Protein AF-A0ABD0NAT9-F1 (afdb_monomer)

pLDDT: mean 87.37, std 12.56, range [48.09, 98.25]

Secondary structure (DSSP, 8-state):
--HHHHHHHHHHHHHHHHHHH-TTS---------TTS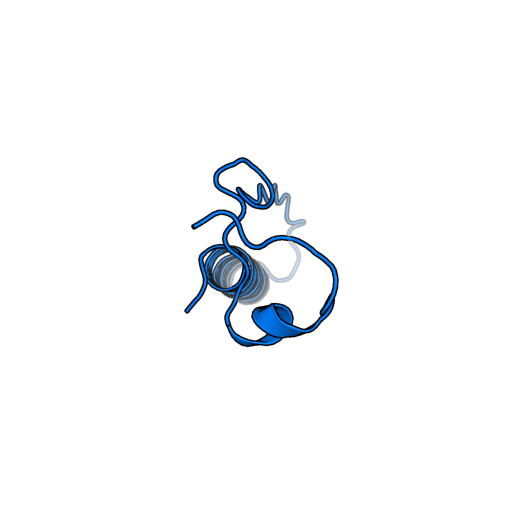SS----GGGTTS-TTSPP--

Organism: Cirrhinus mrigala (NCBI:txid683832)

InterPro domains:
  IPR017850 Alkaline-phosphatase-like, core domain superfamily [G3DSA:3.40.720.10] (1-57)
  IPR017850 Alkaline-phosphatase-like, core domain superfamily [SSF53649] (2-54)

Mean predicted aligned error: 6.08 Å

Solvent-accessible surface area (backbone atoms only — not comparable to full-atom values): 3926 Å² total; per-residue (Å²): 137,44,72,68,56,51,57,51,53,50,52,51,51,50,53,53,50,48,43,70,76,37,74,84,59,88,83,89,85,85,86,84,72,68,72,77,56,77,79,71,76,63,52,81,92,51,64,68,75,49,84,86,58,82,76,78,127

Structure (mmCIF, N/CA/C/O backbone):
data_AF-A0ABD0NAT9-F1
#
_entry.id   AF-A0ABD0NAT9-F1
#
loop_
_atom_site.group_PDB
_atom_site.id
_atom_site.type_symbol
_atom_site.label_atom_id
_atom_site.label_alt_id
_atom_site.label_comp_id
_atom_site.label_asym_id
_atom_site.label_entity_id
_atom_site.label_seq_id
_atom_site.pdbx_PDB_ins_code
_atom_site.Cartn_x
_atom_site.Cartn_y
_atom_site.Cartn_z
_atom_site.occupancy
_atom_site.B_iso_or_equiv
_atom_site.auth_seq_id
_atom_site.auth_comp_id
_atom_site.auth_asym_id
_atom_site.auth_atom_id
_atom_site.pdbx_PDB_model_num
ATOM 1 N N . ASP A 1 1 ? 10.246 8.090 0.008 1.00 68.56 1 ASP A N 1
ATOM 2 C CA . ASP A 1 1 ? 8.954 7.386 -0.079 1.00 68.56 1 ASP A CA 1
ATOM 3 C C . ASP A 1 1 ? 8.328 7.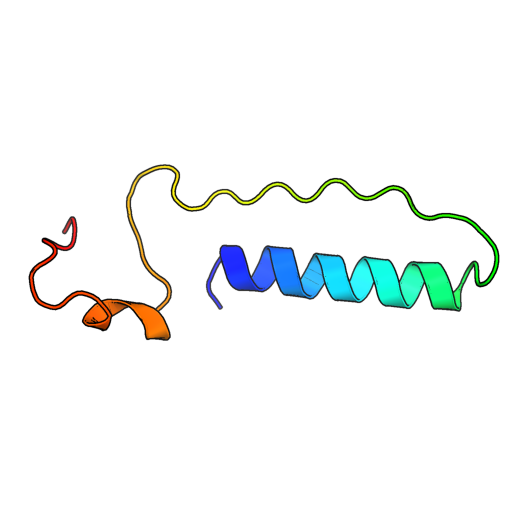583 -1.436 1.00 68.56 1 ASP A C 1
ATOM 5 O O . ASP A 1 1 ? 8.355 8.694 -1.955 1.00 68.56 1 ASP A O 1
ATOM 9 N N . TYR A 1 2 ? 7.817 6.500 -2.012 1.00 87.19 2 TYR A N 1
ATOM 10 C CA . TYR A 1 2 ? 7.122 6.522 -3.292 1.00 87.19 2 TYR A CA 1
ATOM 11 C C . TYR A 1 2 ? 5.629 6.819 -3.075 1.00 87.19 2 TYR A C 1
ATOM 13 O O . TYR A 1 2 ? 5.067 6.410 -2.058 1.00 87.19 2 TYR A O 1
ATOM 21 N N . LEU A 1 3 ? 4.961 7.521 -3.999 1.00 89.69 3 LEU A N 1
ATOM 22 C CA . LEU A 1 3 ? 3.573 7.976 -3.789 1.00 89.69 3 LEU A CA 1
ATOM 23 C C . LEU A 1 3 ? 2.608 6.814 -3.488 1.00 89.69 3 LEU A C 1
ATOM 25 O O . LEU A 1 3 ? 1.753 6.924 -2.609 1.00 89.69 3 LEU A O 1
ATOM 29 N N . THR A 1 4 ? 2.783 5.678 -4.164 1.00 90.94 4 THR A N 1
ATOM 30 C CA . THR A 1 4 ? 2.015 4.444 -3.922 1.00 90.94 4 THR A CA 1
ATOM 31 C C . THR A 1 4 ? 2.156 3.942 -2.482 1.00 90.94 4 THR A C 1
ATOM 33 O O . THR A 1 4 ? 1.168 3.515 -1.872 1.00 90.94 4 THR A O 1
ATOM 36 N N . ASP A 1 5 ? 3.362 4.037 -1.916 1.00 92.38 5 ASP A N 1
ATOM 37 C CA . ASP A 1 5 ? 3.648 3.616 -0.543 1.00 92.38 5 ASP A CA 1
ATOM 38 C C . ASP A 1 5 ? 3.004 4.581 0.461 1.00 92.38 5 ASP A C 1
ATOM 40 O O . ASP A 1 5 ? 2.394 4.146 1.438 1.00 92.38 5 ASP A O 1
ATOM 44 N N . LEU A 1 6 ? 3.061 5.890 0.191 1.00 94.44 6 LEU A N 1
ATOM 45 C CA . LEU A 1 6 ? 2.439 6.917 1.033 1.00 94.44 6 LEU A CA 1
ATOM 46 C C . LEU A 1 6 ? 0.916 6.767 1.104 1.00 94.44 6 LEU A C 1
ATOM 48 O O . LEU A 1 6 ? 0.364 6.751 2.202 1.00 94.44 6 LEU A O 1
ATOM 52 N N . ILE A 1 7 ? 0.245 6.590 -0.041 1.00 94.88 7 ILE A N 1
ATOM 53 C CA . ILE A 1 7 ? -1.215 6.383 -0.100 1.00 94.88 7 ILE A CA 1
ATOM 54 C C . ILE A 1 7 ? -1.613 5.158 0.731 1.00 94.88 7 ILE A C 1
ATOM 56 O O . ILE A 1 7 ? -2.586 5.190 1.488 1.00 94.88 7 ILE A O 1
ATOM 60 N N . THR A 1 8 ? -0.843 4.076 0.618 1.00 96.56 8 THR A N 1
ATOM 61 C CA . THR A 1 8 ? -1.107 2.831 1.346 1.00 96.56 8 THR A CA 1
ATOM 62 C C . THR A 1 8 ? -0.889 3.005 2.850 1.00 96.56 8 THR A C 1
ATOM 64 O O . THR A 1 8 ? -1.748 2.623 3.648 1.00 96.56 8 THR A O 1
ATOM 67 N N . ASN A 1 9 ? 0.225 3.622 3.249 1.00 97.44 9 ASN A N 1
ATOM 68 C CA . ASN A 1 9 ? 0.549 3.856 4.655 1.00 97.44 9 ASN A CA 1
ATOM 69 C C . ASN A 1 9 ? -0.472 4.776 5.330 1.00 97.44 9 ASN A C 1
ATOM 71 O O . ASN A 1 9 ? -0.923 4.481 6.440 1.00 97.44 9 ASN A O 1
ATOM 75 N N . ASP A 1 10 ? -0.888 5.845 4.655 1.00 97.25 10 ASP A N 1
ATOM 76 C CA . ASP A 1 10 ? -1.903 6.752 5.185 1.00 97.25 10 ASP A CA 1
ATOM 77 C C . ASP A 1 10 ? -3.275 6.069 5.292 1.00 97.25 10 ASP A C 1
ATOM 79 O O . ASP A 1 10 ? -3.946 6.168 6.319 1.00 97.25 10 ASP A O 1
ATOM 83 N N . SER A 1 11 ? -3.643 5.243 4.306 1.00 97.75 11 SER A N 1
ATOM 84 C CA . SER A 1 11 ? -4.875 4.442 4.353 1.00 97.75 11 SER A CA 1
ATOM 85 C C . SER A 1 11 ? -4.897 3.472 5.545 1.00 97.75 11 SER A C 1
ATOM 87 O O . SER A 1 11 ? -5.920 3.333 6.223 1.00 97.75 11 SER A O 1
ATOM 89 N N . ILE A 1 12 ? -3.768 2.823 5.853 1.00 98.25 12 ILE A N 1
ATOM 90 C CA . ILE A 1 12 ? -3.633 1.954 7.035 1.00 98.25 12 ILE A CA 1
ATOM 91 C C . ILE A 1 12 ? -3.780 2.767 8.325 1.00 98.25 12 ILE A C 1
ATOM 93 O O . ILE A 1 12 ? -4.463 2.331 9.260 1.00 98.25 12 ILE A O 1
ATOM 97 N N . ASN A 1 13 ? -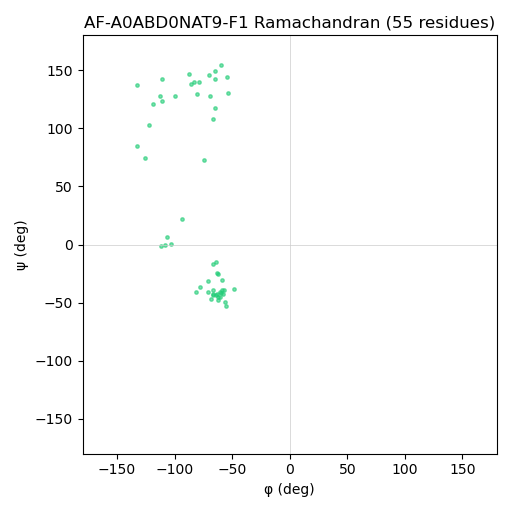3.148 3.940 8.388 1.00 98.12 13 ASN A N 1
ATOM 98 C CA . ASN A 1 13 ? -3.236 4.826 9.545 1.00 98.12 13 ASN A CA 1
ATOM 99 C C . ASN A 1 13 ? -4.673 5.303 9.772 1.00 98.12 13 ASN A C 1
ATOM 101 O O . ASN A 1 13 ? -5.163 5.206 10.901 1.00 98.12 13 ASN A O 1
ATOM 105 N N . TYR A 1 14 ? -5.371 5.718 8.710 1.00 97.50 14 TYR A N 1
ATOM 106 C CA . TYR A 1 14 ? -6.788 6.063 8.754 1.00 97.50 14 TYR A CA 1
ATOM 107 C C . TYR A 1 14 ? -7.613 4.906 9.320 1.00 97.50 14 TYR A C 1
ATOM 109 O O . TYR A 1 14 ? -8.293 5.079 10.329 1.00 97.50 14 TYR A O 1
ATOM 117 N N . PHE A 1 15 ? -7.482 3.697 8.762 1.00 98.25 15 PHE A N 1
ATOM 118 C CA . PHE A 1 15 ? -8.231 2.530 9.234 1.00 98.25 15 PHE A CA 1
ATOM 119 C C . PHE A 1 15 ? -7.998 2.248 10.729 1.00 98.25 15 PHE A C 1
ATOM 121 O O . PHE A 1 15 ? -8.953 2.094 11.499 1.00 98.25 15 PHE A O 1
ATOM 128 N N . ARG A 1 16 ? -6.730 2.217 11.164 1.00 98.12 16 ARG A N 1
ATOM 129 C CA . ARG A 1 16 ? -6.358 1.968 12.568 1.00 98.12 16 ARG A CA 1
ATOM 130 C C . ARG A 1 16 ? -6.930 3.033 13.497 1.00 98.12 16 ARG A C 1
ATOM 132 O O . ARG A 1 16 ? -7.487 2.701 14.544 1.00 98.12 16 ARG A O 1
ATOM 139 N N . MET A 1 17 ? -6.822 4.301 13.113 1.00 98.12 17 MET A N 1
ATOM 140 C CA . MET A 1 17 ? -7.336 5.414 13.902 1.00 98.12 17 MET A CA 1
ATOM 141 C C . MET A 1 17 ? -8.867 5.397 13.970 1.00 98.12 17 MET A C 1
ATOM 143 O O . MET A 1 17 ? -9.427 5.519 15.061 1.00 98.12 17 MET A O 1
ATOM 147 N N . SER A 1 18 ? -9.550 5.1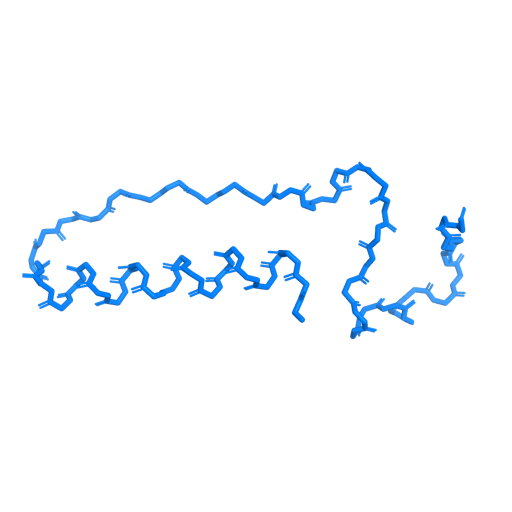36 12.854 1.00 98.00 18 SER A N 1
ATOM 148 C CA . SER A 1 18 ? -11.007 5.000 12.807 1.00 98.00 18 SER A CA 1
ATOM 149 C C . SER A 1 18 ? -11.509 3.867 13.702 1.00 98.00 18 SER A C 1
ATOM 151 O O . SER A 1 18 ? -12.482 4.066 14.425 1.00 98.00 18 SER A O 1
ATOM 153 N N . LYS A 1 19 ? -10.836 2.705 13.737 1.00 97.56 19 LYS A N 1
ATOM 154 C CA . LYS A 1 19 ? -11.197 1.607 14.656 1.00 97.56 19 LYS A CA 1
ATOM 155 C C . LYS A 1 19 ? -10.872 1.909 16.116 1.00 97.56 19 LYS A C 1
ATOM 157 O O . LYS A 1 19 ? -11.603 1.446 16.987 1.00 97.56 19 LYS A O 1
ATOM 162 N N . LYS A 1 20 ? -9.824 2.687 16.393 1.00 98.06 20 LYS A N 1
ATOM 163 C CA . LYS A 1 20 ? -9.500 3.128 17.757 1.00 98.06 20 LYS A CA 1
ATOM 164 C C . LYS A 1 20 ? -10.563 4.081 18.311 1.00 98.06 20 LYS A C 1
ATOM 166 O O . LYS A 1 20 ? -10.939 3.953 19.470 1.00 98.06 20 LYS A O 1
ATOM 171 N N . ILE A 1 21 ? -11.043 5.019 17.493 1.00 97.81 21 ILE A N 1
ATOM 172 C CA . ILE A 1 21 ? -12.030 6.031 17.902 1.00 97.81 21 ILE A CA 1
ATOM 173 C C . ILE A 1 21 ? -13.459 5.463 17.864 1.00 97.81 21 ILE A C 1
ATOM 175 O O . ILE A 1 21 ? -14.252 5.715 18.769 1.00 97.81 21 ILE A O 1
ATOM 179 N N . TYR A 1 22 ? -13.789 4.665 16.843 1.00 97.88 22 TYR A N 1
ATOM 180 C CA . TYR A 1 22 ? -15.119 4.092 16.621 1.00 97.88 22 TYR A CA 1
ATOM 181 C C . TYR A 1 22 ? -15.057 2.557 16.467 1.00 97.88 22 TYR A C 1
ATOM 183 O O . TYR A 1 22 ? -15.232 2.016 15.368 1.00 97.88 22 TYR A O 1
ATOM 191 N N . PRO A 1 23 ? -14.860 1.811 17.569 1.00 97.38 23 PRO A N 1
ATOM 192 C CA . PRO A 1 23 ? -14.566 0.374 17.529 1.00 97.38 23 PRO A CA 1
ATOM 193 C C . PRO A 1 23 ? -15.680 -0.492 16.936 1.00 97.38 23 PRO A C 1
ATOM 195 O O . PRO A 1 23 ? -15.393 -1.546 16.372 1.00 97.38 23 PRO A O 1
ATOM 198 N N . HIS A 1 24 ? -16.936 -0.047 16.974 1.00 97.81 24 HIS A N 1
ATOM 199 C CA . HIS A 1 24 ? -18.081 -0.823 16.475 1.00 97.81 24 HIS A CA 1
ATOM 200 C C . HIS A 1 24 ? -18.740 -0.233 15.229 1.00 97.81 24 HIS A C 1
ATOM 202 O O . HIS A 1 24 ? -19.682 -0.820 14.705 1.00 97.81 24 HIS A O 1
ATOM 208 N N . ARG A 1 25 ? -18.262 0.914 14.730 1.00 97.62 25 ARG A N 1
ATOM 209 C CA . ARG A 1 25 ? -18.827 1.498 13.511 1.00 97.62 25 ARG A CA 1
ATOM 210 C C . ARG A 1 25 ? -18.196 0.851 12.273 1.00 97.62 25 ARG A C 1
ATOM 212 O O . ARG A 1 25 ? -16.985 0.585 12.289 1.00 97.62 25 ARG A O 1
ATOM 219 N N . PRO A 1 26 ? -18.995 0.573 11.227 1.00 97.06 26 PRO A N 1
ATOM 220 C CA . PRO A 1 26 ? -18.459 0.165 9.938 1.00 97.06 26 PRO A CA 1
ATOM 221 C C . PRO A 1 26 ? -17.656 1.317 9.329 1.00 97.06 26 PRO A C 1
ATOM 223 O O . PRO A 1 26 ? -17.945 2.489 9.574 1.00 97.06 26 PRO A O 1
ATOM 226 N N . ILE A 1 27 ? -16.642 0.968 8.546 1.00 97.12 27 ILE A N 1
ATOM 227 C CA . ILE A 1 27 ? -15.787 1.922 7.845 1.00 97.12 27 ILE A CA 1
ATOM 228 C C . ILE A 1 27 ? -16.044 1.759 6.350 1.00 97.12 27 ILE A C 1
ATOM 230 O O . ILE A 1 27 ? -15.952 0.651 5.827 1.00 97.12 27 ILE A O 1
ATOM 234 N N . MET A 1 28 ? -16.336 2.867 5.672 1.00 96.88 28 MET A N 1
ATOM 235 C CA . MET A 1 28 ? -16.263 2.958 4.217 1.00 96.88 28 MET A CA 1
ATOM 236 C C . MET A 1 28 ? -14.948 3.649 3.859 1.00 96.88 28 MET A C 1
ATOM 238 O O . MET A 1 28 ? -14.658 4.724 4.378 1.00 96.88 28 MET A O 1
ATOM 242 N N . MET A 1 29 ? -14.159 3.031 2.986 1.00 97.25 29 MET A N 1
ATOM 243 C CA . MET A 1 29 ? -12.902 3.579 2.483 1.00 97.25 29 MET A CA 1
ATOM 244 C C . MET A 1 29 ? -12.858 3.422 0.971 1.00 97.25 29 MET A C 1
ATOM 246 O O . MET A 1 29 ? -13.201 2.365 0.446 1.00 97.25 29 MET A O 1
ATOM 250 N N . VAL A 1 30 ? -12.401 4.470 0.293 1.00 96.94 30 VAL A N 1
ATOM 251 C CA . VAL A 1 30 ? -12.057 4.446 -1.128 1.00 96.94 30 VAL A CA 1
ATOM 252 C C . VAL A 1 30 ? -10.579 4.779 -1.214 1.00 96.94 30 VAL A C 1
ATOM 254 O O . VAL A 1 30 ? -10.155 5.827 -0.731 1.00 96.94 30 VAL A O 1
ATOM 257 N N . ILE A 1 31 ? -9.798 3.870 -1.789 1.00 96.38 31 ILE A N 1
ATOM 258 C CA . ILE A 1 31 ? -8.360 4.043 -1.989 1.00 96.38 31 ILE A CA 1
ATOM 259 C C . ILE A 1 31 ? -8.143 4.180 -3.491 1.00 96.38 31 ILE A C 1
ATOM 261 O O . ILE A 1 31 ? -8.555 3.310 -4.254 1.00 96.38 31 ILE A O 1
ATOM 265 N N . SER A 1 32 ? -7.527 5.284 -3.906 1.00 93.06 32 SER A N 1
ATOM 266 C CA . SER A 1 32 ? -7.274 5.594 -5.311 1.00 93.06 32 SER A CA 1
ATOM 267 C C . SER A 1 32 ? -5.779 5.781 -5.517 1.00 93.06 32 SER A C 1
ATOM 269 O O . SER A 1 32 ? -5.226 6.821 -5.158 1.00 93.06 32 SER A O 1
ATOM 271 N N . HIS A 1 33 ? -5.115 4.774 -6.078 1.00 93.00 33 HIS A N 1
ATOM 272 C CA . HIS A 1 33 ? -3.703 4.868 -6.440 1.00 93.00 33 HIS A CA 1
ATOM 273 C C . HIS A 1 33 ? -3.528 5.634 -7.750 1.00 93.00 33 HIS A C 1
ATOM 275 O O . HIS A 1 33 ? -4.301 5.460 -8.687 1.00 93.00 33 HIS A O 1
ATOM 281 N N . ALA A 1 34 ? -2.495 6.479 -7.804 1.00 87.25 34 ALA A N 1
ATOM 282 C CA . ALA A 1 34 ? -2.096 7.153 -9.037 1.00 87.25 34 ALA A CA 1
ATOM 283 C C . ALA A 1 34 ? -1.311 6.212 -9.964 1.00 87.25 34 ALA A C 1
ATOM 285 O O . ALA A 1 34 ? -1.492 6.258 -11.173 1.00 87.25 34 ALA A O 1
ATOM 286 N N . ALA A 1 35 ? -0.471 5.326 -9.416 1.00 84.19 35 ALA A N 1
ATOM 287 C CA . ALA A 1 35 ? 0.236 4.325 -10.210 1.00 84.19 35 ALA A CA 1
ATOM 288 C C . ALA A 1 35 ? -0.754 3.330 -10.857 1.00 84.19 35 ALA A C 1
ATOM 290 O O . ALA A 1 35 ? -1.729 2.947 -10.207 1.00 84.19 35 ALA A O 1
ATOM 291 N N . PRO A 1 36 ? -0.514 2.868 -12.096 1.00 78.69 36 PRO A N 1
ATOM 292 C CA . PRO A 1 36 ? 0.652 3.121 -12.947 1.00 78.69 36 PRO A CA 1
ATOM 293 C C . PRO A 1 36 ? 0.453 4.301 -13.918 1.00 78.69 36 PRO A C 1
ATOM 295 O O . PRO A 1 36 ? 1.084 4.323 -14.969 1.00 78.69 36 PRO A O 1
ATOM 298 N N . HIS A 1 37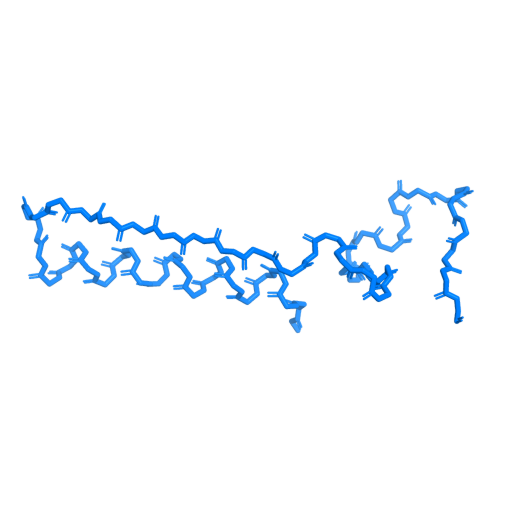 ? -0.473 5.233 -13.642 1.00 62.22 37 HIS A N 1
ATOM 299 C CA . HIS A 1 37 ? -0.779 6.328 -14.566 1.00 62.22 37 HIS A CA 1
ATOM 300 C C . HIS A 1 37 ? 0.506 7.082 -14.931 1.00 62.22 37 HIS A C 1
ATOM 302 O O . HIS A 1 37 ? 1.279 7.444 -14.048 1.00 62.22 37 HIS A O 1
ATOM 308 N N . GLY A 1 38 ? 0.729 7.293 -16.231 1.00 62.38 38 GLY A N 1
ATOM 309 C CA . GLY A 1 38 ? 2.008 7.788 -16.739 1.00 62.38 38 GLY A CA 1
ATOM 310 C C . GLY A 1 38 ? 2.409 9.161 -16.171 1.00 62.38 38 GLY A C 1
ATOM 311 O O . GLY A 1 38 ? 1.515 9.954 -15.836 1.00 62.38 38 GLY A O 1
ATOM 312 N N . PRO A 1 39 ? 3.721 9.487 -16.119 1.00 64.06 39 PRO A N 1
ATOM 313 C CA . PRO A 1 39 ? 4.878 8.678 -16.538 1.00 64.06 39 PRO A CA 1
ATOM 314 C C . PRO A 1 39 ? 5.146 7.473 -15.621 1.00 64.06 39 PRO A C 1
ATOM 316 O O . PRO A 1 39 ? 4.912 7.527 -14.417 1.00 64.06 39 PRO A O 1
ATOM 319 N N . GLU A 1 40 ? 5.613 6.378 -16.220 1.00 67.12 40 GLU A N 1
ATOM 320 C CA . GLU A 1 40 ? 5.873 5.085 -15.571 1.00 67.12 40 GLU A CA 1
ATOM 321 C C . GLU A 1 40 ? 7.141 5.153 -14.710 1.00 67.12 40 GLU A C 1
ATOM 323 O O . GLU A 1 40 ? 8.191 4.621 -15.061 1.00 67.12 40 GLU A O 1
ATOM 328 N N . ASP A 1 41 ? 7.051 5.841 -13.579 1.00 79.38 41 ASP A N 1
ATOM 329 C CA . ASP A 1 41 ? 8.077 5.777 -12.547 1.00 79.38 41 ASP A CA 1
ATOM 330 C C . ASP A 1 41 ? 7.781 4.575 -11.632 1.00 79.38 41 ASP A C 1
ATOM 332 O O . ASP A 1 41 ? 6.630 4.273 -11.308 1.00 79.38 41 ASP A O 1
ATOM 336 N N . ALA A 1 42 ? 8.814 3.835 -11.250 1.00 81.62 42 ALA A N 1
ATOM 337 C CA . ALA A 1 42 ? 8.687 2.683 -10.369 1.00 81.62 42 ALA A CA 1
ATOM 338 C C . ALA A 1 42 ? 9.332 3.022 -9.031 1.00 81.62 42 ALA A C 1
ATOM 340 O O . ALA A 1 42 ? 10.400 3.630 -8.982 1.00 81.62 42 ALA A O 1
ATOM 341 N N . ALA A 1 43 ? 8.735 2.565 -7.926 1.00 86.06 43 ALA A N 1
ATOM 342 C CA . ALA A 1 43 ? 9.398 2.694 -6.633 1.00 86.06 43 ALA A CA 1
ATOM 343 C C . ALA A 1 43 ? 10.808 2.064 -6.699 1.00 86.06 43 ALA A C 1
ATOM 345 O O . ALA A 1 43 ? 10.965 1.030 -7.361 1.00 86.06 43 ALA A O 1
ATOM 346 N N . PRO A 1 44 ? 11.825 2.625 -6.012 1.00 85.31 44 PRO A N 1
ATOM 347 C CA . PR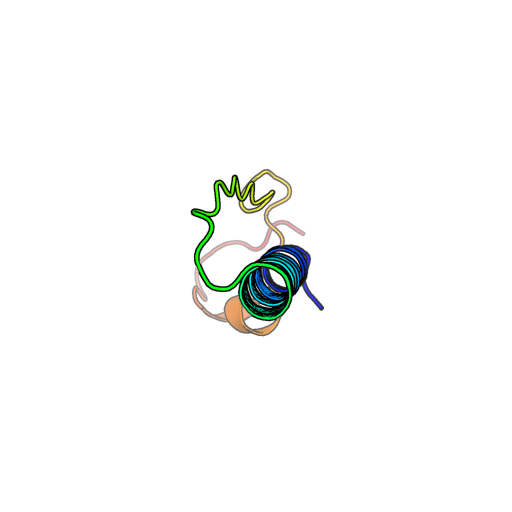O A 1 44 ? 13.220 2.196 -6.141 1.00 85.31 44 PRO A CA 1
ATOM 348 C C . PRO A 1 44 ? 13.428 0.680 -6.034 1.00 85.31 44 PRO A C 1
ATOM 350 O O . PRO A 1 44 ? 14.200 0.102 -6.797 1.00 85.31 44 PRO A O 1
ATOM 353 N N . GLN A 1 45 ? 12.682 0.021 -5.144 1.00 86.88 45 GLN A N 1
ATOM 354 C CA . GLN A 1 45 ? 12.725 -1.425 -4.921 1.00 86.88 45 GLN A CA 1
ATOM 355 C C . GLN A 1 45 ? 12.223 -2.284 -6.098 1.00 86.88 45 GLN A C 1
ATOM 357 O O . GLN A 1 45 ? 12.517 -3.475 -6.139 1.00 86.88 45 GLN A O 1
ATOM 362 N N . TYR A 1 46 ? 11.490 -1.707 -7.054 1.00 87.56 46 TYR A N 1
ATOM 363 C CA . TYR A 1 46 ? 10.961 -2.399 -8.236 1.00 87.56 46 TYR A CA 1
ATOM 364 C C . TYR A 1 46 ? 11.672 -2.009 -9.539 1.00 87.56 46 TYR A C 1
ATOM 366 O O . TYR A 1 46 ? 11.355 -2.560 -10.591 1.00 87.56 46 TYR A O 1
ATOM 374 N N . THR A 1 47 ? 12.664 -1.115 -9.487 1.00 85.38 47 THR A N 1
ATOM 375 C CA . THR A 1 47 ? 13.376 -0.607 -10.676 1.00 85.38 47 THR A CA 1
ATOM 376 C C . THR A 1 47 ? 14.058 -1.696 -11.506 1.00 85.38 47 THR A C 1
ATOM 378 O O . THR A 1 47 ? 14.134 -1.572 -12.724 1.00 85.38 47 THR A O 1
ATOM 381 N N . THR A 1 48 ? 14.509 -2.783 -10.876 1.00 86.19 48 THR A N 1
ATOM 382 C CA . THR A 1 48 ? 15.178 -3.920 -11.534 1.00 86.19 48 THR A CA 1
ATOM 383 C C . THR A 1 48 ? 14.302 -5.168 -11.628 1.00 86.19 48 THR A C 1
ATOM 385 O O . THR A 1 48 ? 14.777 -6.219 -12.059 1.00 86.19 48 THR A O 1
ATOM 388 N N . ALA A 1 49 ? 13.021 -5.073 -11.254 1.00 88.88 49 ALA A N 1
ATOM 389 C CA . ALA A 1 49 ? 12.110 -6.218 -11.256 1.00 88.88 49 ALA A CA 1
ATOM 390 C C . ALA A 1 49 ? 11.897 -6.799 -12.668 1.00 88.88 49 ALA A C 1
ATOM 392 O O . ALA A 1 49 ? 11.618 -7.988 -12.810 1.00 88.88 49 ALA A O 1
ATOM 393 N N . PHE A 1 50 ? 12.079 -5.974 -13.706 1.00 87.81 50 PHE A N 1
ATOM 394 C CA . PHE A 1 50 ? 11.953 -6.358 -15.110 1.00 87.81 50 PHE A CA 1
ATOM 395 C C . PHE A 1 50 ? 13.161 -5.846 -15.911 1.00 87.81 50 PHE A C 1
ATOM 397 O O . PHE A 1 50 ? 13.087 -4.784 -16.523 1.00 87.81 50 PHE A O 1
ATOM 404 N N . PRO A 1 51 ? 14.282 -6.589 -15.945 1.00 77.44 51 PRO A N 1
ATOM 405 C CA . PRO A 1 51 ? 15.542 -6.121 -16.537 1.00 77.44 51 PRO A CA 1
ATOM 406 C C . PRO A 1 51 ? 15.482 -5.862 -18.053 1.00 77.44 51 PRO A C 1
ATOM 408 O O . PRO A 1 51 ? 16.368 -5.207 -18.590 1.00 77.44 51 PRO A O 1
ATOM 411 N N . ASN A 1 52 ? 14.443 -6.354 -18.736 1.00 82.12 52 ASN A N 1
ATOM 412 C CA . ASN A 1 52 ? 14.222 -6.149 -20.171 1.00 82.12 52 ASN A CA 1
ATOM 413 C C . ASN A 1 52 ? 13.141 -5.097 -20.477 1.00 82.12 52 ASN A C 1
ATOM 415 O O . ASN A 1 52 ? 12.821 -4.881 -21.644 1.00 82.12 52 ASN A O 1
ATOM 419 N N . ALA A 1 53 ? 12.537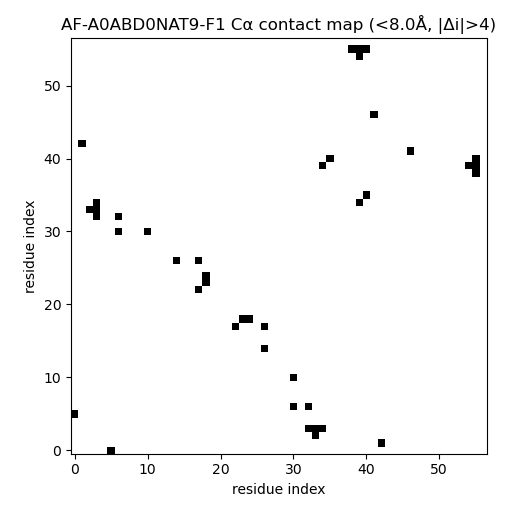 -4.484 -19.456 1.00 74.44 53 ALA A N 1
ATOM 420 C CA . ALA A 1 53 ? 11.600 -3.389 -19.654 1.00 74.44 53 ALA A CA 1
ATOM 421 C C . ALA A 1 53 ? 12.393 -2.095 -19.870 1.00 74.44 53 ALA A C 1
ATOM 423 O O . ALA A 1 53 ? 13.291 -1.772 -19.092 1.00 74.44 53 ALA A O 1
ATOM 424 N N . SER A 1 54 ? 12.076 -1.350 -20.929 1.00 68.00 54 SER A N 1
ATOM 425 C CA . SER A 1 54 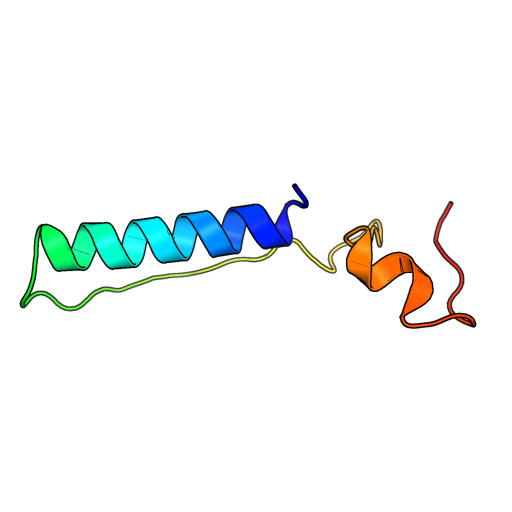? 12.623 -0.008 -21.107 1.00 68.00 54 SER A CA 1
ATOM 426 C C . SER A 1 54 ? 12.103 0.885 -19.984 1.00 68.00 54 SER A C 1
ATOM 428 O O . SER A 1 54 ? 10.896 1.096 -19.891 1.00 68.00 54 SER A O 1
ATOM 430 N N . GLN A 1 55 ? 12.990 1.418 -19.146 1.00 65.38 55 GLN A N 1
ATOM 431 C CA . GLN A 1 55 ? 12.619 2.533 -18.280 1.00 65.38 55 GLN A CA 1
ATOM 432 C C . GLN A 1 55 ? 12.401 3.762 -19.164 1.00 65.38 55 GLN A C 1
ATOM 434 O O . GLN A 1 55 ? 13.254 4.088 -19.993 1.00 65.38 55 GLN A O 1
ATOM 439 N N . HIS A 1 56 ? 11.252 4.418 -19.018 1.00 58.56 56 HIS A N 1
ATOM 440 C CA . HIS A 1 56 ? 11.028 5.722 -19.630 1.00 58.56 56 HIS A CA 1
ATOM 441 C C . HIS A 1 56 ?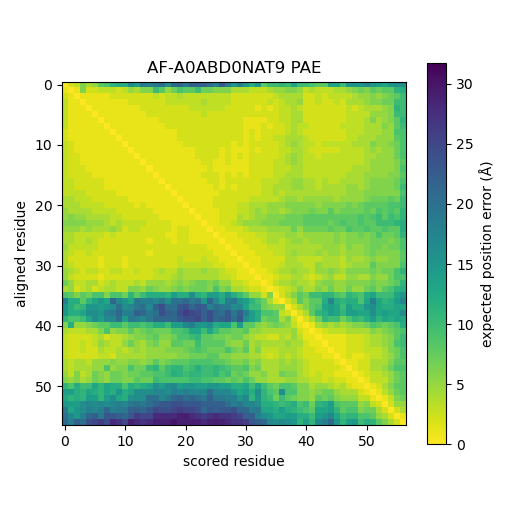 11.984 6.721 -18.947 1.00 58.56 56 HIS A C 1
ATOM 443 O O . HIS A 1 56 ? 11.810 7.015 -17.766 1.00 58.56 56 HIS A O 1
ATOM 449 N N . MET A 1 57 ? 13.032 7.157 -19.664 1.00 48.09 57 MET A N 1
ATOM 450 C CA . MET A 1 57 ? 13.946 8.234 -19.240 1.00 48.09 57 MET A CA 1
ATOM 451 C C . MET A 1 57 ? 13.328 9.606 -19.493 1.00 48.09 57 MET A C 1
ATOM 453 O O . MET A 1 57 ? 12.690 9.766 -20.560 1.00 48.09 57 MET A O 1
#

Radius of gyration: 16.02 Å; Cα contacts (8 Å, |Δi|>4): 21; chains: 1; bounding box: 34×15×39 Å

Foldseek 3Di:
DDQQVVLVVVQVVVVVVCCVVPVPDDDDDDRDDCPPPPPRDDDPVCPCVPVPDDRDD

Sequence (57 aa):
DYLTDLITNDSINYFRMSKKIYPHRPIMMVISHAAPHGPEDAAPQYTTAFPNASQHM